Protein AF-A0A0P4W5J4-F1 (afdb_monomer)

Sequence (104 aa):
MSSPRPVFQPVGGGGKGGRPSNGRSPPHDTISPQHEELIRFFNDSWGRVCKEMEMGKQNGHDGRGNVITYYQEKNEHPALQDFKPFDLEAWWGKRIYQNLTQST

Solvent-accessible surface area (backbone atoms only — not comparable to full-atom values): 7271 Å² total; per-residue (Å²): 137,84,80,90,75,90,80,84,78,80,82,86,77,90,74,88,85,83,78,88,81,78,89,71,79,74,76,75,80,72,77,46,75,68,55,50,53,51,52,50,51,51,52,55,53,49,53,50,53,54,50,50,43,52,51,51,66,71,61,66,88,70,90,79,68,95,60,80,81,76,90,74,84,88,62,87,56,79,92,50,79,82,64,73,86,80,60,61,65,63,50,50,52,52,51,52,52,48,60,66,70,69,73,119

Radius of gyration: 24.5 Å; Cα contacts (8 Å, |Δi|>4): 10; chains: 1; bounding box: 39×52×74 Å

InterPro domains:
  IPR029428 Mapk-regulate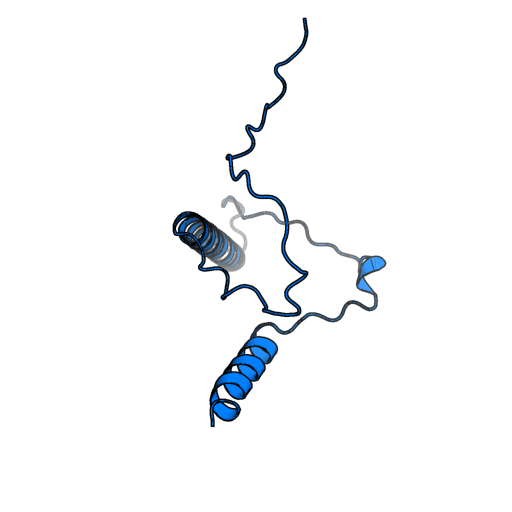d corepressor-interacting protein [PF14799] (1-101)

Foldseek 3Di:
DDDDDDDDDPDDDDDDDDDDDPDDDPDPPDQPPVNVVVVVVVVVVVVVLVVQQVVPVVPPDPPPDPRDDDDDDPDDDPVCPPPDDDDPPVVVVVVVVCVVVVPD

Organism: Scylla olivacea (NCBI:txid85551)

pLDDT: mean 74.37, std 18.06, range [39.22, 97.38]

Mean predicted aligned error: 16.53 Å

Structure (mmCIF, N/CA/C/O backbone):
data_AF-A0A0P4W5J4-F1
#
_entry.id   AF-A0A0P4W5J4-F1
#
loop_
_atom_site.group_PDB
_atom_site.id
_atom_site.type_symbol
_atom_site.label_atom_id
_atom_site.label_alt_id
_atom_site.label_comp_id
_atom_site.label_asym_id
_atom_site.label_entity_id
_atom_site.label_seq_id
_atom_site.pdbx_PDB_ins_code
_atom_site.Cartn_x
_atom_site.Cartn_y
_atom_site.Cartn_z
_atom_site.occupancy
_atom_site.B_iso_or_equiv
_atom_site.auth_seq_id
_atom_site.auth_comp_id
_atom_site.auth_asym_id
_atom_site.auth_atom_id
_atom_site.pdbx_PDB_model_num
ATOM 1 N N . MET A 1 1 ? -25.841 33.838 -14.714 1.00 46.72 1 MET A N 1
ATOM 2 C CA . MET A 1 1 ? -24.382 33.924 -14.944 1.00 46.72 1 MET A CA 1
ATOM 3 C C . MET A 1 1 ? -23.865 32.502 -15.104 1.00 46.72 1 MET A C 1
ATOM 5 O O . MET A 1 1 ? -24.062 31.713 -14.193 1.00 46.72 1 MET A O 1
ATOM 9 N N . SER A 1 2 ? -23.353 32.127 -16.278 1.00 57.06 2 SER A N 1
ATOM 10 C CA . SER A 1 2 ? -22.914 30.754 -16.573 1.00 57.06 2 SER A CA 1
ATOM 11 C C . SER A 1 2 ? -21.447 30.549 -16.194 1.00 57.06 2 SER A C 1
ATOM 13 O O . SER A 1 2 ? -20.592 31.301 -16.656 1.00 57.06 2 SER A O 1
ATOM 15 N N . SER A 1 3 ? -21.164 29.526 -15.386 1.00 60.53 3 SER A N 1
ATOM 16 C CA . SER A 1 3 ? -19.807 29.118 -14.998 1.00 60.53 3 SER A CA 1
ATOM 17 C C . SER A 1 3 ? -18.984 28.627 -16.203 1.00 60.53 3 SER A C 1
ATOM 19 O O . SER A 1 3 ? -19.570 28.118 -17.167 1.00 60.53 3 SER A O 1
ATOM 21 N N . PRO A 1 4 ? -17.642 28.749 -16.180 1.00 62.88 4 PRO A N 1
ATOM 22 C CA . PRO A 1 4 ? -16.814 28.443 -17.338 1.00 62.88 4 PRO A CA 1
ATOM 23 C C . PRO A 1 4 ? -16.760 26.934 -17.580 1.00 62.88 4 PRO A C 1
ATOM 25 O O . PRO A 1 4 ? -16.549 26.148 -16.657 1.00 62.88 4 PRO A O 1
ATOM 28 N N . ARG A 1 5 ? -16.947 26.529 -18.838 1.00 60.19 5 ARG A N 1
ATOM 29 C CA . ARG A 1 5 ? -16.788 25.139 -19.276 1.00 60.19 5 ARG A CA 1
ATOM 30 C C . ARG A 1 5 ? -15.354 24.916 -19.766 1.00 60.19 5 ARG A C 1
ATOM 32 O O . ARG A 1 5 ? -14.870 25.743 -20.538 1.00 60.19 5 ARG A O 1
ATOM 39 N N . PRO A 1 6 ? -14.693 23.810 -19.390 1.00 61.09 6 PRO A N 1
ATOM 40 C CA . PRO A 1 6 ? -13.418 23.438 -19.989 1.00 61.09 6 PRO A CA 1
ATOM 41 C C . PRO A 1 6 ? -13.606 23.149 -21.484 1.00 61.09 6 PRO A C 1
ATOM 43 O O . PRO A 1 6 ? -14.487 22.377 -21.865 1.00 61.09 6 PRO A O 1
ATOM 46 N N . VAL A 1 7 ? -12.781 23.774 -22.323 1.00 64.88 7 VAL A N 1
ATOM 47 C CA . VAL A 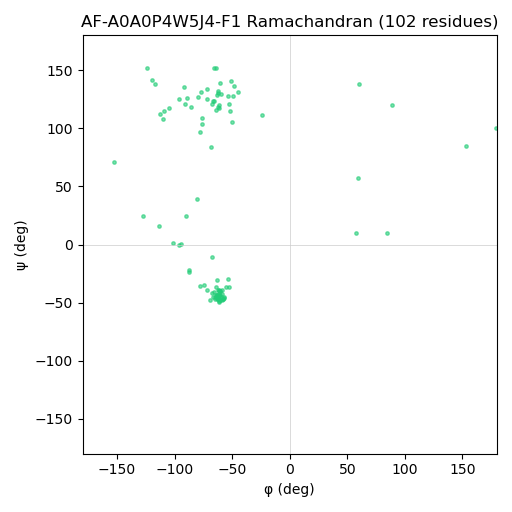1 7 ? -12.730 23.546 -23.772 1.00 64.88 7 VAL A CA 1
ATOM 48 C C . VAL A 1 7 ? -11.433 22.809 -24.072 1.00 64.88 7 VAL A C 1
ATOM 50 O O . VAL A 1 7 ? -10.352 23.358 -23.874 1.00 64.88 7 VAL A O 1
ATOM 53 N N . PHE A 1 8 ? -11.530 21.571 -24.550 1.00 70.06 8 PHE A N 1
ATOM 54 C CA . PHE A 1 8 ? -10.367 20.821 -25.015 1.00 70.06 8 PHE A CA 1
ATOM 55 C C . PHE A 1 8 ? -10.173 21.075 -26.508 1.00 70.06 8 PHE A C 1
ATOM 57 O O . PHE A 1 8 ? -11.070 20.820 -27.313 1.00 70.06 8 PHE A O 1
ATOM 64 N N . GLN A 1 9 ? -9.009 21.608 -26.874 1.00 58.53 9 GLN A N 1
ATOM 65 C CA . GLN A 1 9 ? -8.621 21.782 -28.269 1.00 58.53 9 GLN A CA 1
ATOM 66 C C . GLN A 1 9 ? -8.122 20.439 -28.820 1.00 58.53 9 GLN A C 1
ATOM 68 O O . GLN A 1 9 ? -7.226 19.840 -28.219 1.00 58.53 9 GLN A O 1
ATOM 73 N N . PRO A 1 10 ? -8.663 19.947 -29.947 1.00 54.53 10 PRO A N 1
ATOM 74 C CA . PRO A 1 10 ? -8.101 18.782 -30.607 1.00 54.53 10 PRO A CA 1
ATOM 75 C C . PRO A 1 10 ? -6.728 19.158 -31.169 1.00 54.53 10 PRO A C 1
ATOM 77 O O . PRO A 1 10 ? -6.606 20.074 -31.983 1.00 54.53 10 PRO A O 1
ATOM 80 N N . VAL A 1 11 ? -5.689 18.449 -30.729 1.00 50.88 11 VAL A N 1
ATOM 81 C CA . VAL A 1 11 ? -4.373 18.511 -31.367 1.00 50.88 11 VAL A CA 1
ATOM 82 C C . VAL A 1 11 ? -4.518 18.019 -32.804 1.00 50.88 11 VAL A C 1
ATOM 84 O O . VAL A 1 11 ? -4.952 16.897 -33.065 1.00 50.88 11 VAL A O 1
ATOM 87 N N . GLY A 1 12 ? -4.239 18.920 -33.742 1.00 43.00 12 GLY A N 1
ATOM 88 C CA . GLY A 1 12 ? -4.389 18.682 -35.166 1.00 43.00 12 GLY A CA 1
ATOM 89 C C . GLY A 1 12 ? -3.534 17.513 -35.647 1.00 43.00 12 GLY A C 1
ATOM 90 O O . GLY A 1 12 ? -2.328 17.469 -35.433 1.00 43.00 12 GLY A O 1
ATOM 91 N N . GLY A 1 13 ? -4.183 16.603 -36.363 1.00 41.62 13 GLY A N 1
ATOM 92 C CA . GLY A 1 13 ? -3.561 15.558 -37.161 1.00 41.62 13 GLY A CA 1
ATOM 93 C C . GLY A 1 13 ? -4.511 15.193 -38.291 1.00 41.62 13 GLY A C 1
ATOM 94 O O . GLY A 1 13 ? -5.180 14.166 -38.249 1.00 41.62 13 GLY A O 1
ATOM 95 N N . GLY A 1 14 ? -4.655 16.094 -39.264 1.00 47.34 14 GLY A N 1
ATOM 96 C CA . GLY A 1 14 ? -5.421 15.826 -40.474 1.00 47.34 14 GLY A CA 1
ATOM 97 C C . GLY A 1 14 ? -4.743 14.735 -41.302 1.00 47.34 14 GLY A C 1
ATOM 98 O O . GLY A 1 14 ? -3.587 14.877 -41.684 1.00 47.34 14 GLY A O 1
ATOM 99 N N . GLY A 1 15 ? -5.472 13.662 -41.602 1.00 39.22 15 GLY A N 1
ATOM 100 C CA . GLY A 1 15 ? -5.005 12.609 -42.501 1.00 39.22 15 GLY A CA 1
ATOM 101 C C . GLY A 1 15 ? -6.023 11.485 -42.646 1.00 39.22 15 GLY A C 1
ATOM 102 O O . GLY A 1 15 ? -6.146 10.624 -41.785 1.00 39.22 15 GLY A O 1
ATOM 103 N N . LYS A 1 16 ? -6.781 11.513 -43.743 1.00 48.16 16 LYS A N 1
ATOM 104 C CA . LYS A 1 16 ? -7.731 10.472 -44.147 1.00 48.16 16 LYS A CA 1
ATOM 105 C C . LYS A 1 16 ? -7.016 9.135 -44.409 1.00 48.16 16 LYS A C 1
ATOM 107 O O . LYS A 1 16 ? -6.104 9.096 -45.222 1.00 48.16 16 LYS A O 1
ATOM 112 N N . GLY A 1 17 ? -7.562 8.051 -43.849 1.00 47.28 17 GLY A N 1
ATOM 113 C CA . GLY A 1 17 ? -7.498 6.691 -44.404 1.00 47.28 17 GLY A CA 1
ATOM 114 C C . GLY A 1 17 ? -6.300 5.821 -44.002 1.00 47.28 17 GLY A C 1
ATOM 115 O O . GLY A 1 17 ? -5.168 6.115 -44.357 1.00 47.28 17 GLY A O 1
ATOM 116 N N . GLY A 1 18 ? -6.572 4.671 -43.365 1.00 40.00 18 GLY A N 1
ATOM 117 C CA . GLY A 1 18 ? -5.616 3.554 -43.332 1.00 40.00 18 GLY A CA 1
ATOM 118 C C . GLY A 1 18 ? -5.694 2.591 -42.139 1.00 40.00 18 GLY A C 1
ATOM 119 O O . GLY A 1 18 ? -4.886 2.710 -41.236 1.00 40.00 18 GLY A O 1
ATOM 120 N N . ARG A 1 19 ? -6.584 1.585 -42.239 1.00 49.59 19 ARG A N 1
ATOM 121 C CA . ARG A 1 19 ? -6.563 0.217 -41.639 1.00 49.59 19 ARG A CA 1
ATOM 122 C C . ARG A 1 19 ? -6.523 0.051 -40.096 1.00 49.59 19 ARG A C 1
ATOM 124 O O . ARG A 1 19 ? -5.720 0.681 -39.419 1.00 49.59 19 ARG A O 1
ATOM 131 N N . PRO A 1 20 ? -7.295 -0.903 -39.526 1.00 48.75 20 PRO A N 1
ATOM 132 C CA . PRO A 1 20 ? -7.145 -1.283 -38.127 1.00 48.75 20 PRO A CA 1
ATOM 133 C C . PRO A 1 20 ? -5.902 -2.171 -37.994 1.00 48.75 20 PRO A C 1
ATOM 135 O O . PRO A 1 20 ? -5.875 -3.306 -38.474 1.00 48.75 20 PRO A O 1
ATOM 138 N N . SER A 1 21 ? -4.843 -1.647 -37.378 1.00 45.12 21 SER A N 1
ATOM 139 C CA . SER A 1 21 ? -3.698 -2.464 -36.978 1.00 45.12 21 SER A CA 1
ATOM 140 C C . SER A 1 21 ? -4.077 -3.263 -35.737 1.00 45.12 21 SER A C 1
ATOM 142 O O . SER A 1 21 ? -4.133 -2.741 -34.627 1.00 45.12 21 SER A O 1
ATOM 144 N N . ASN A 1 22 ? -4.331 -4.544 -35.963 1.00 49.44 22 ASN A N 1
ATOM 145 C CA . ASN A 1 22 ? -4.493 -5.582 -34.961 1.00 49.44 22 ASN A CA 1
ATOM 146 C C . ASN A 1 22 ? -3.336 -5.561 -33.933 1.00 49.44 22 ASN A C 1
ATOM 148 O O . ASN A 1 22 ? -2.168 -5.619 -34.313 1.00 49.44 22 ASN A O 1
ATOM 152 N N . GLY A 1 23 ? -3.677 -5.527 -32.642 1.00 51.31 23 GLY A N 1
ATOM 153 C CA . GLY A 1 23 ? -2.955 -6.234 -31.577 1.00 51.31 23 GLY A CA 1
ATOM 154 C C . GLY A 1 23 ? -1.475 -5.920 -31.336 1.00 51.31 23 GLY A C 1
ATOM 155 O O . GLY A 1 23 ? -0.666 -6.842 -31.293 1.00 51.31 23 GLY A O 1
ATOM 156 N N . ARG A 1 24 ? -1.113 -4.661 -31.071 1.00 44.06 24 ARG A N 1
ATOM 157 C CA . ARG A 1 24 ? 0.087 -4.368 -30.270 1.00 44.06 24 ARG A CA 1
ATOM 158 C C . ARG A 1 24 ? -0.356 -3.758 -28.950 1.00 44.06 24 ARG A C 1
ATOM 160 O O . ARG A 1 24 ? -0.895 -2.656 -28.939 1.00 44.06 24 ARG A O 1
ATOM 167 N N . SER A 1 25 ? -0.156 -4.494 -27.857 1.00 49.34 25 SER A N 1
ATOM 168 C CA . SER A 1 25 ? -0.212 -3.935 -26.506 1.00 49.34 25 SER A CA 1
ATOM 169 C C . SER A 1 25 ? 0.637 -2.658 -26.477 1.00 49.34 25 SER A C 1
ATOM 171 O O . SER A 1 25 ? 1.727 -2.675 -27.064 1.00 49.34 25 SER A O 1
ATOM 173 N N . PRO A 1 26 ? 0.167 -1.559 -25.859 1.00 48.81 26 PRO A N 1
ATOM 174 C CA . PRO A 1 26 ? 0.968 -0.350 -25.737 1.00 48.81 26 PRO A CA 1
ATOM 175 C C . PRO A 1 26 ? 2.346 -0.699 -25.154 1.00 48.81 26 PRO A C 1
ATOM 177 O O . PRO A 1 26 ? 2.422 -1.576 -24.283 1.00 48.81 26 PRO A O 1
ATOM 180 N N . PRO A 1 27 ? 3.439 -0.071 -25.629 1.00 53.78 27 PRO A N 1
ATOM 181 C CA . PRO A 1 27 ? 4.717 -0.174 -24.942 1.00 53.78 27 PRO A CA 1
ATOM 182 C C . PRO A 1 27 ? 4.473 0.243 -23.493 1.00 53.78 27 PRO A C 1
ATOM 184 O O . PRO A 1 27 ? 3.834 1.265 -23.271 1.00 53.78 27 PRO A O 1
ATOM 187 N N . HIS A 1 28 ? 4.901 -0.607 -22.555 1.00 55.12 28 HIS A N 1
ATOM 188 C CA . HIS A 1 28 ? 4.813 -0.425 -21.106 1.00 55.12 28 HIS A CA 1
ATOM 189 C C . HIS A 1 28 ? 4.728 1.060 -20.746 1.00 55.12 28 HIS A C 1
ATOM 191 O O . HIS A 1 28 ? 5.705 1.767 -20.991 1.00 55.12 28 HIS A O 1
ATOM 197 N N . ASP A 1 29 ? 3.578 1.520 -20.231 1.00 61.41 29 ASP A N 1
ATOM 198 C CA . ASP A 1 29 ? 3.386 2.918 -19.846 1.00 61.41 29 ASP A CA 1
ATOM 199 C C . ASP A 1 29 ? 4.566 3.313 -18.960 1.00 61.41 29 ASP A C 1
ATOM 201 O O . ASP A 1 29 ? 4.721 2.841 -17.830 1.00 61.41 29 ASP A O 1
ATOM 205 N N . THR A 1 30 ? 5.489 4.093 -19.516 1.00 73.88 30 THR A N 1
ATOM 206 C CA . THR A 1 30 ? 6.614 4.616 -18.758 1.00 73.88 30 THR A CA 1
ATOM 207 C C . THR A 1 30 ? 5.997 5.515 -17.707 1.00 73.88 30 THR A C 1
ATOM 209 O O . THR A 1 30 ? 5.330 6.493 -18.054 1.00 73.88 30 THR A O 1
ATOM 212 N N . ILE A 1 31 ? 6.154 5.143 -16.436 1.00 81.50 31 ILE A N 1
ATOM 213 C CA . ILE A 1 31 ? 5.673 5.941 -15.313 1.00 81.50 31 ILE A CA 1
ATOM 214 C C . ILE A 1 31 ? 6.247 7.346 -15.504 1.00 81.50 31 ILE A C 1
ATOM 216 O O . ILE A 1 31 ? 7.455 7.516 -15.652 1.00 81.50 31 ILE A O 1
ATOM 220 N N . SER A 1 32 ? 5.375 8.350 -15.610 1.00 91.62 32 SER A N 1
ATOM 221 C CA . SER A 1 32 ? 5.832 9.726 -15.779 1.00 91.62 32 SER A CA 1
ATOM 222 C C . SER A 1 32 ? 6.579 10.164 -14.512 1.00 91.62 32 SER A C 1
ATOM 224 O O . SER A 1 32 ? 6.235 9.697 -13.423 1.00 91.62 32 SER A O 1
ATOM 226 N N . PRO A 1 33 ? 7.542 11.099 -14.599 1.00 93.56 33 PRO A N 1
ATOM 227 C CA . PRO A 1 33 ? 8.233 11.606 -13.410 1.00 93.56 33 PRO A CA 1
ATOM 228 C C . PRO A 1 33 ? 7.264 12.110 -12.329 1.00 93.56 33 PRO A C 1
ATOM 230 O O . PRO A 1 33 ? 7.454 11.858 -11.145 1.00 93.56 33 PRO A O 1
ATOM 233 N N . GLN A 1 34 ? 6.157 12.730 -12.748 1.00 94.44 34 GLN A N 1
ATOM 234 C CA . GLN A 1 34 ? 5.089 13.160 -11.848 1.00 94.44 34 GLN A CA 1
ATOM 235 C C . GLN A 1 34 ? 4.419 11.980 -11.127 1.00 94.44 34 GLN A C 1
ATOM 237 O O . GLN A 1 34 ? 4.161 12.051 -9.927 1.00 94.44 34 GLN A O 1
ATOM 242 N N . HIS A 1 35 ? 4.124 10.886 -11.836 1.00 93.56 35 HIS A N 1
ATOM 243 C CA . HIS A 1 35 ? 3.567 9.691 -11.206 1.00 93.56 35 HIS A CA 1
ATOM 244 C C . HIS A 1 35 ? 4.558 9.063 -10.219 1.00 93.56 35 HIS A C 1
ATOM 246 O O . HIS A 1 35 ? 4.133 8.613 -9.159 1.00 93.56 35 HIS A O 1
ATOM 252 N N . GLU A 1 36 ? 5.862 9.076 -10.508 1.00 94.38 36 GLU A N 1
ATOM 253 C CA . GLU A 1 36 ? 6.872 8.601 -9.554 1.00 94.38 36 GLU A CA 1
ATOM 254 C C . GLU A 1 36 ? 6.886 9.420 -8.262 1.00 94.38 36 GLU A C 1
ATOM 256 O O . GLU A 1 36 ? 6.938 8.845 -7.175 1.00 94.38 36 GLU A O 1
ATOM 261 N N . GLU A 1 37 ? 6.815 10.748 -8.359 1.00 96.62 37 GLU A N 1
ATOM 262 C CA . GLU A 1 37 ? 6.752 11.630 -7.188 1.00 96.62 37 GLU A CA 1
ATOM 263 C C . GLU A 1 37 ? 5.517 11.344 -6.333 1.00 96.62 37 GLU A C 1
ATOM 265 O O . GLU A 1 37 ? 5.628 11.234 -5.111 1.00 96.62 37 GLU A O 1
ATOM 270 N N . LEU A 1 38 ? 4.356 11.152 -6.967 1.00 96.56 38 LEU A N 1
ATOM 271 C CA . LEU A 1 38 ? 3.129 10.778 -6.265 1.00 96.56 38 LEU A CA 1
ATOM 272 C C . LEU A 1 38 ? 3.273 9.420 -5.574 1.00 96.56 38 LEU A C 1
ATOM 274 O O . LEU A 1 38 ? 2.937 9.301 -4.398 1.00 96.56 38 LEU A O 1
ATOM 278 N N . ILE A 1 39 ? 3.806 8.411 -6.268 1.00 95.31 39 ILE A N 1
ATOM 279 C CA . ILE A 1 39 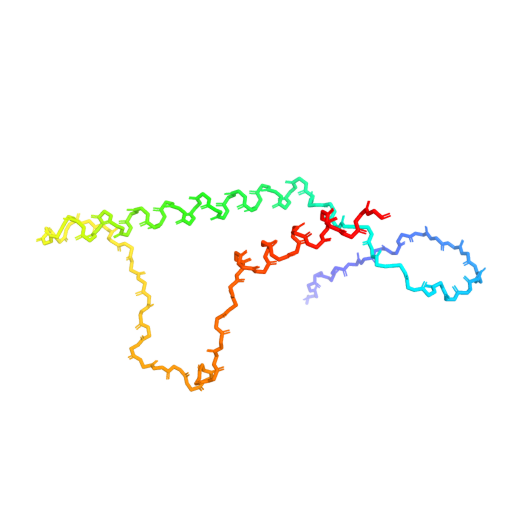? 4.035 7.074 -5.699 1.00 95.31 39 ILE A CA 1
ATOM 280 C C . ILE A 1 39 ? 4.939 7.165 -4.465 1.00 95.31 39 ILE A C 1
ATOM 282 O O . ILE A 1 39 ? 4.605 6.599 -3.423 1.00 95.31 39 ILE A O 1
ATOM 286 N N . ARG A 1 40 ? 6.051 7.905 -4.561 1.00 96.81 40 ARG A N 1
ATOM 287 C CA . ARG A 1 40 ? 6.976 8.122 -3.438 1.00 96.81 40 ARG A CA 1
ATOM 288 C C . ARG A 1 40 ? 6.277 8.834 -2.285 1.00 96.81 40 ARG A C 1
ATOM 290 O O . ARG A 1 40 ? 6.325 8.350 -1.160 1.00 96.81 40 ARG A O 1
ATOM 297 N N . PHE A 1 41 ? 5.558 9.920 -2.569 1.00 97.38 41 PHE A N 1
ATOM 298 C CA . PHE A 1 41 ? 4.815 10.666 -1.557 1.00 97.38 41 PHE A CA 1
ATOM 299 C C . PHE A 1 41 ? 3.808 9.785 -0.810 1.00 97.38 41 PHE A C 1
ATOM 301 O O . PHE A 1 41 ? 3.757 9.832 0.421 1.00 97.38 41 PHE A O 1
ATOM 308 N N . PHE A 1 42 ? 3.029 8.967 -1.525 1.00 96.94 42 PHE A N 1
ATOM 309 C CA . PHE A 1 42 ? 2.064 8.059 -0.905 1.00 96.94 42 PHE A CA 1
ATOM 310 C C . PHE A 1 42 ? 2.753 6.986 -0.064 1.00 96.94 42 PHE A C 1
ATOM 312 O O . PHE A 1 42 ? 2.324 6.744 1.064 1.00 96.94 42 PHE A O 1
ATOM 319 N N . ASN A 1 43 ? 3.822 6.373 -0.579 1.00 95.69 43 ASN A N 1
ATOM 320 C CA . ASN A 1 43 ? 4.569 5.346 0.144 1.00 95.69 43 ASN A CA 1
ATOM 321 C C . ASN A 1 43 ? 5.167 5.898 1.448 1.00 95.69 43 ASN A C 1
ATOM 323 O O . ASN A 1 43 ? 4.930 5.340 2.520 1.00 95.69 43 ASN A O 1
ATOM 327 N N . ASP A 1 44 ? 5.847 7.041 1.366 1.00 97.06 44 ASP A N 1
ATOM 328 C CA . ASP A 1 44 ? 6.479 7.691 2.513 1.00 97.06 44 ASP A CA 1
ATOM 329 C C . ASP A 1 44 ? 5.444 8.130 3.551 1.00 97.06 44 ASP A C 1
ATOM 331 O O . ASP A 1 44 ? 5.612 7.899 4.752 1.00 97.06 44 ASP A O 1
ATOM 335 N N . SER A 1 45 ? 4.357 8.759 3.095 1.00 95.44 45 SER A N 1
ATOM 336 C CA . SER A 1 45 ? 3.270 9.215 3.967 1.00 95.44 45 SER A CA 1
ATOM 337 C C . SER A 1 45 ? 2.613 8.041 4.686 1.00 95.44 45 SER A C 1
ATOM 339 O O . SER A 1 45 ? 2.399 8.104 5.897 1.00 95.44 45 SER A O 1
ATOM 341 N N . TRP A 1 46 ? 2.353 6.944 3.972 1.00 93.56 46 TRP A N 1
ATOM 342 C CA . TRP A 1 46 ? 1.780 5.741 4.566 1.00 93.56 46 TRP A CA 1
ATOM 343 C C . TRP A 1 46 ? 2.736 5.077 5.563 1.00 93.56 46 TRP A C 1
ATOM 345 O O . TRP A 1 46 ? 2.319 4.687 6.652 1.00 93.56 46 TRP A O 1
ATOM 355 N N . GLY A 1 47 ? 4.035 5.022 5.251 1.00 93.44 47 GLY A N 1
ATOM 356 C CA . GLY A 1 47 ? 5.056 4.507 6.165 1.00 93.44 47 GLY A CA 1
ATOM 357 C C . GLY A 1 47 ? 5.114 5.274 7.491 1.00 93.44 47 GLY A C 1
ATOM 358 O O . GLY A 1 47 ? 5.240 4.662 8.555 1.00 93.44 47 GLY A O 1
ATOM 359 N N . ARG A 1 48 ? 4.956 6.606 7.451 1.00 91.38 48 ARG A N 1
ATOM 360 C CA . ARG A 1 48 ? 4.867 7.447 8.661 1.00 91.38 48 ARG A CA 1
ATOM 361 C C . ARG A 1 48 ? 3.640 7.098 9.501 1.00 91.38 48 ARG A C 1
ATOM 363 O O . ARG A 1 48 ? 3.792 6.866 10.697 1.00 91.38 48 ARG A O 1
ATOM 370 N N . VAL A 1 49 ? 2.469 6.969 8.872 1.00 89.00 49 VAL A N 1
ATOM 371 C CA . VAL A 1 49 ? 1.219 6.571 9.548 1.00 89.00 49 VAL A CA 1
ATOM 372 C C . VAL A 1 49 ? 1.370 5.203 10.219 1.00 89.00 49 VAL A C 1
ATOM 374 O O . VAL A 1 49 ? 1.064 5.058 11.402 1.00 89.00 49 VAL A O 1
ATOM 377 N N . CYS A 1 50 ? 1.907 4.206 9.514 1.00 88.12 50 CYS A N 1
ATOM 378 C CA . CYS A 1 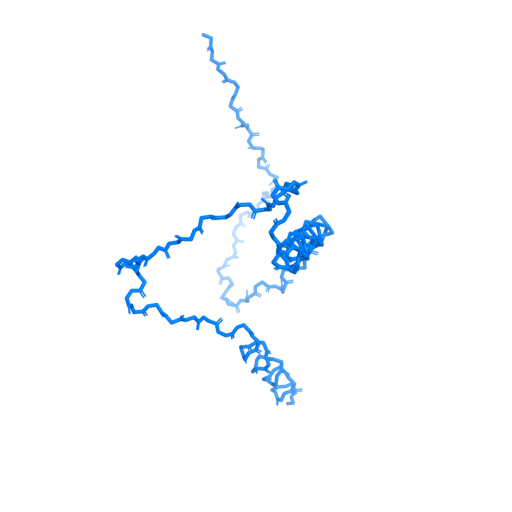50 ? 2.149 2.880 10.086 1.00 88.12 50 CYS A CA 1
ATOM 379 C C . CYS A 1 50 ? 3.078 2.935 11.309 1.00 88.12 50 CYS A C 1
ATOM 381 O O . CYS A 1 50 ? 2.808 2.284 12.319 1.00 88.12 50 CYS A O 1
ATOM 383 N N . LYS A 1 51 ? 4.150 3.735 11.244 1.00 87.94 51 LYS A N 1
ATOM 384 C CA . LYS A 1 51 ? 5.106 3.900 12.346 1.00 87.94 51 LYS A CA 1
ATOM 385 C C . LYS A 1 51 ? 4.480 4.590 13.559 1.00 87.94 51 LYS A C 1
ATOM 387 O O . LYS A 1 51 ? 4.669 4.124 14.678 1.00 87.94 51 LYS A O 1
ATOM 392 N N . GLU A 1 52 ? 3.728 5.666 13.348 1.00 85.31 52 GLU A N 1
ATOM 393 C CA . GLU A 1 52 ? 3.002 6.365 14.415 1.00 85.31 52 GLU A CA 1
ATOM 394 C C . GLU A 1 52 ? 1.949 5.461 15.070 1.00 85.31 52 GLU A C 1
ATOM 396 O O . GLU A 1 52 ? 1.821 5.450 16.295 1.00 85.31 52 GLU A O 1
ATOM 401 N N . MET A 1 53 ? 1.247 4.645 14.276 1.00 82.81 53 MET A N 1
ATOM 402 C CA . MET A 1 53 ? 0.301 3.654 14.790 1.00 82.81 53 MET A CA 1
ATOM 403 C C . MET A 1 53 ? 0.998 2.603 15.665 1.00 82.81 53 MET A C 1
ATOM 405 O O . MET A 1 53 ? 0.484 2.249 16.725 1.00 82.81 53 MET A O 1
ATOM 409 N N . GLU A 1 54 ? 2.162 2.109 15.246 1.00 83.31 54 GLU A N 1
ATOM 410 C CA . GLU A 1 54 ? 2.934 1.127 16.011 1.00 83.31 54 GLU A CA 1
ATOM 411 C C . GLU A 1 54 ? 3.484 1.724 17.318 1.00 83.31 54 GLU A C 1
ATOM 413 O O . GLU A 1 54 ? 3.353 1.125 18.385 1.00 83.31 54 GLU A O 1
ATOM 418 N N . MET A 1 55 ? 3.993 2.958 17.271 1.00 81.19 55 MET A N 1
ATOM 419 C CA . MET A 1 55 ? 4.419 3.702 18.463 1.00 81.19 55 MET A CA 1
ATOM 420 C C . MET A 1 55 ? 3.263 3.948 19.440 1.00 81.19 55 MET A C 1
ATOM 422 O O . MET A 1 55 ? 3.435 3.806 20.650 1.00 81.19 55 MET A O 1
ATOM 426 N N . GLY A 1 56 ? 2.072 4.272 18.927 1.00 74.44 56 GLY A N 1
ATOM 427 C CA . GLY A 1 56 ? 0.867 4.461 19.738 1.00 74.44 56 GLY A CA 1
ATOM 428 C C . GLY A 1 56 ? 0.412 3.192 20.466 1.00 74.44 56 GLY A C 1
ATOM 429 O O . GLY A 1 56 ? -0.124 3.287 21.568 1.00 74.44 56 GLY A O 1
ATOM 430 N N . LYS A 1 57 ? 0.661 2.005 19.894 1.00 72.25 57 LYS A N 1
ATOM 431 C CA . LYS A 1 57 ? 0.397 0.712 20.554 1.00 72.25 57 LYS A CA 1
ATOM 432 C C . LYS A 1 57 ? 1.417 0.395 21.650 1.00 72.25 57 LYS A C 1
ATOM 434 O O . LYS A 1 57 ? 1.051 -0.211 22.654 1.00 72.25 57 LYS A O 1
ATOM 439 N N . GLN A 1 58 ? 2.677 0.795 21.463 1.00 67.69 58 GLN A N 1
ATOM 440 C CA . GLN A 1 58 ? 3.771 0.534 22.407 1.00 67.69 58 GLN A CA 1
ATOM 441 C C . GLN A 1 58 ? 3.748 1.478 23.620 1.00 67.69 58 GLN A C 1
ATOM 443 O O . GLN A 1 58 ? 4.007 1.036 24.738 1.00 67.69 58 GLN A O 1
ATOM 448 N N . ASN A 1 59 ? 3.358 2.744 23.439 1.00 61.97 59 ASN A N 1
ATOM 449 C CA . ASN A 1 59 ? 3.231 3.743 24.513 1.00 61.97 59 ASN A CA 1
ATOM 450 C C . ASN A 1 59 ? 1.921 3.610 25.315 1.00 61.97 59 ASN A C 1
ATOM 452 O O . ASN A 1 59 ? 1.285 4.605 25.674 1.00 61.97 59 ASN A O 1
ATOM 456 N N . GLY A 1 60 ? 1.498 2.372 25.573 1.00 58.03 60 GLY A N 1
ATOM 457 C CA . GLY A 1 60 ? 0.255 2.061 26.259 1.00 58.03 60 GLY A CA 1
ATOM 458 C C . GLY A 1 60 ? 0.027 2.921 27.506 1.00 58.03 60 GLY A C 1
ATOM 459 O O . GLY A 1 60 ? 0.872 3.008 28.390 1.00 58.03 60 GLY A O 1
ATOM 460 N N . HIS A 1 61 ? -1.183 3.480 27.585 1.00 54.12 61 HIS A N 1
ATOM 461 C CA . HIS A 1 61 ? -1.834 3.911 28.823 1.00 54.12 61 HIS A CA 1
ATOM 462 C C . HIS A 1 61 ? -1.520 5.304 29.412 1.00 54.12 61 HIS A C 1
ATOM 464 O O . HIS A 1 61 ? -2.026 5.602 30.491 1.00 54.12 61 HIS A O 1
ATOM 470 N N . ASP A 1 62 ? -0.816 6.203 28.713 1.00 53.47 62 ASP A N 1
ATOM 471 C CA . ASP A 1 62 ? -0.644 7.590 29.206 1.00 53.47 62 ASP A CA 1
ATOM 472 C C . ASP A 1 62 ? -1.629 8.620 28.628 1.00 53.47 62 ASP A C 1
ATOM 474 O O . ASP A 1 62 ? -1.585 9.795 28.999 1.00 53.47 62 ASP A O 1
ATOM 478 N N . GLY A 1 63 ? -2.546 8.201 27.744 1.00 53.62 63 GLY A N 1
ATOM 479 C CA . GLY A 1 63 ? -3.714 8.989 27.310 1.00 53.62 63 GLY A CA 1
ATOM 480 C C . GLY A 1 63 ? -3.417 10.366 26.691 1.00 53.62 63 GLY A C 1
ATOM 481 O O . GLY A 1 63 ? -4.336 11.156 26.499 1.00 53.62 63 GLY A O 1
ATOM 482 N N . ARG A 1 64 ? -2.146 10.679 26.408 1.00 54.66 64 ARG A N 1
ATOM 483 C CA . ARG A 1 64 ? -1.658 12.031 26.081 1.00 54.66 64 ARG A CA 1
ATOM 484 C C . ARG A 1 64 ? -0.857 12.108 24.778 1.00 54.66 64 ARG A C 1
ATOM 486 O O . ARG A 1 64 ? -0.057 13.018 24.595 1.00 54.66 64 ARG A O 1
ATOM 493 N N . GLY A 1 65 ? -1.085 11.173 23.860 1.00 55.97 65 GLY A N 1
ATOM 494 C CA . GLY A 1 65 ? -0.574 11.240 22.491 1.00 55.97 65 GLY A CA 1
ATOM 495 C C . GLY A 1 65 ? -1.731 11.309 21.506 1.00 55.97 65 GLY A C 1
ATOM 496 O O . GLY A 1 65 ? -2.723 10.609 21.681 1.00 55.97 65 GLY A O 1
ATOM 497 N N . ASN A 1 66 ? -1.617 12.147 20.479 1.00 59.81 66 ASN A N 1
ATOM 498 C CA . ASN A 1 66 ? -2.563 12.198 19.367 1.00 59.81 66 ASN A CA 1
ATOM 499 C C . ASN A 1 66 ? -2.409 10.892 18.558 1.00 59.81 66 ASN A C 1
ATOM 501 O O . ASN A 1 66 ? -1.603 10.820 17.636 1.00 59.81 66 ASN A O 1
ATOM 505 N N . VAL A 1 67 ? -3.074 9.813 18.981 1.00 68.75 67 VAL A N 1
ATOM 506 C CA . VAL A 1 67 ? -2.962 8.498 18.334 1.00 68.75 67 VAL A CA 1
ATOM 507 C C . VAL A 1 67 ? -3.785 8.516 17.050 1.00 68.75 67 VAL A C 1
ATOM 509 O O . VAL A 1 67 ? -4.952 8.916 17.058 1.00 68.75 67 VAL A O 1
ATOM 512 N N . ILE A 1 68 ? -3.185 8.065 15.946 1.00 73.25 68 ILE A N 1
ATO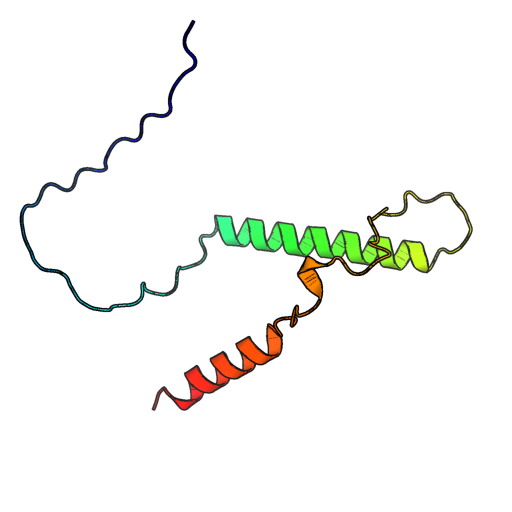M 513 C CA . ILE A 1 68 ? -3.891 7.865 14.677 1.00 73.25 68 ILE A CA 1
ATOM 514 C C . ILE A 1 68 ? -5.133 7.007 14.935 1.00 73.25 68 ILE A C 1
ATOM 516 O O . ILE A 1 68 ? -5.037 5.841 15.318 1.00 73.25 68 ILE A O 1
ATOM 520 N N . THR A 1 69 ? -6.306 7.603 14.732 1.00 75.38 69 THR A N 1
ATOM 521 C CA . THR A 1 69 ? -7.597 6.930 14.878 1.00 75.38 69 THR A CA 1
ATOM 522 C C . THR A 1 69 ? -8.045 6.449 13.508 1.00 75.38 69 THR A C 1
ATOM 524 O O . THR A 1 69 ? -8.134 7.243 12.573 1.00 75.38 69 THR A O 1
ATOM 527 N N . TYR A 1 70 ? -8.331 5.156 13.378 1.00 76.75 70 TYR A N 1
ATOM 528 C CA . TYR A 1 70 ? -8.841 4.565 12.145 1.00 76.75 70 TYR A CA 1
ATOM 529 C C . TYR A 1 70 ? -10.158 3.841 12.403 1.00 76.75 70 TYR A C 1
ATOM 531 O O . TYR A 1 70 ? -10.433 3.364 13.505 1.00 76.75 70 TYR A O 1
ATOM 539 N N . TYR A 1 71 ? -10.986 3.783 11.366 1.00 83.19 71 TYR A N 1
ATOM 540 C CA . TYR A 1 71 ? -12.211 3.006 11.397 1.00 83.19 71 TYR A CA 1
ATOM 541 C C . TYR A 1 71 ? -11.868 1.516 11.342 1.00 83.19 71 TYR A C 1
ATOM 543 O O . TYR A 1 71 ? -11.178 1.067 10.427 1.00 83.19 71 TYR A O 1
ATOM 551 N N . GLN A 1 72 ? -12.363 0.759 12.317 1.00 81.75 72 GLN A N 1
ATOM 552 C CA . GLN A 1 72 ? -12.288 -0.693 12.320 1.00 81.75 72 GLN A CA 1
ATOM 553 C C . GLN A 1 72 ? -13.694 -1.248 12.104 1.00 81.75 72 GLN A C 1
ATOM 555 O O . GLN A 1 72 ? -14.549 -1.164 12.990 1.00 81.75 72 GLN A O 1
ATOM 560 N N . GLU A 1 73 ? -13.925 -1.802 10.915 1.00 81.12 73 GLU A N 1
ATOM 561 C CA . GLU A 1 73 ? -15.139 -2.553 10.611 1.00 81.12 73 GLU A CA 1
ATOM 562 C C . GLU A 1 73 ? -15.202 -3.767 11.553 1.00 81.12 73 GLU A C 1
ATOM 564 O O . GLU A 1 73 ? -14.280 -4.583 11.599 1.00 81.12 73 GLU A O 1
ATOM 569 N N . LYS A 1 74 ? -16.261 -3.856 12.365 1.00 80.12 74 LYS A N 1
ATOM 570 C CA . LYS A 1 74 ? -16.421 -4.930 13.364 1.00 80.12 74 LYS A CA 1
ATOM 571 C C . LYS A 1 74 ? -17.098 -6.175 12.801 1.00 80.12 74 LYS A C 1
ATOM 573 O O . LYS A 1 74 ? -16.944 -7.250 13.367 1.00 80.12 74 LYS A O 1
ATOM 578 N N . ASN A 1 75 ? -17.862 -6.004 11.727 1.00 82.44 75 ASN A N 1
ATOM 579 C CA . ASN A 1 75 ? -18.628 -7.059 11.086 1.00 82.44 75 ASN A CA 1
ATOM 580 C C . ASN A 1 75 ? -18.134 -7.207 9.653 1.00 82.44 75 ASN A C 1
ATOM 582 O O . ASN A 1 75 ? -17.853 -6.213 8.993 1.00 82.44 75 ASN A O 1
ATOM 586 N N . GLU A 1 76 ? -18.053 -8.433 9.156 1.00 78.06 76 GLU A N 1
ATOM 587 C CA . GLU A 1 76 ? -17.698 -8.661 7.760 1.00 78.06 76 GLU A CA 1
ATOM 588 C C . GLU A 1 76 ? -18.761 -8.024 6.857 1.00 78.06 76 GLU A C 1
ATOM 590 O O . GLU A 1 76 ? -19.948 -8.357 6.927 1.00 78.06 76 GLU A O 1
ATOM 595 N N . HIS A 1 77 ? -18.346 -7.057 6.035 1.00 80.88 77 HIS A N 1
ATOM 596 C CA . HIS A 1 77 ? -19.255 -6.401 5.106 1.00 80.88 77 HIS A CA 1
ATOM 597 C C . HIS A 1 77 ? -19.792 -7.454 4.120 1.00 80.88 77 HIS A C 1
ATOM 599 O O . HIS A 1 77 ? -18.980 -8.163 3.523 1.00 80.88 77 HIS A O 1
ATOM 605 N N . PRO A 1 78 ? -21.113 -7.557 3.872 1.00 86.06 78 PRO A N 1
ATOM 606 C CA . PRO A 1 78 ? -21.683 -8.624 3.039 1.00 86.06 78 PRO A CA 1
ATOM 607 C C . PRO A 1 78 ? -21.052 -8.744 1.643 1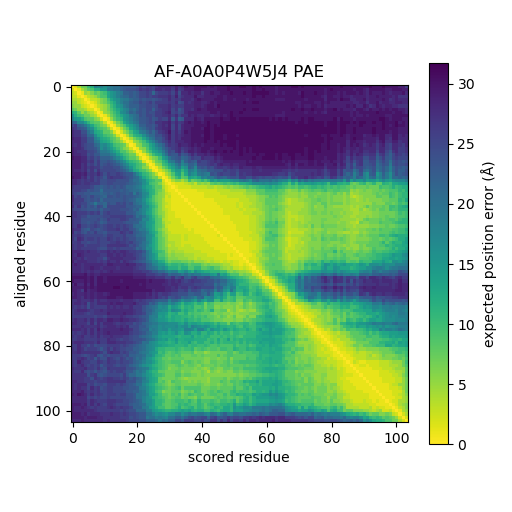.00 86.06 78 PRO A C 1
ATOM 609 O O . PRO A 1 78 ? -20.945 -9.834 1.095 1.00 86.06 78 PRO A O 1
ATOM 612 N N . ALA A 1 79 ? -20.571 -7.629 1.081 1.00 85.12 79 ALA A N 1
ATOM 613 C CA . ALA A 1 79 ? -19.869 -7.614 -0.207 1.00 85.12 79 ALA A CA 1
ATOM 614 C C . ALA A 1 79 ? -18.490 -8.312 -0.205 1.00 85.12 79 ALA A C 1
ATOM 616 O O . ALA A 1 79 ? -17.913 -8.507 -1.272 1.00 85.12 79 ALA A O 1
ATOM 617 N N . LEU A 1 80 ? -17.947 -8.661 0.964 1.00 84.81 80 LEU A N 1
ATOM 618 C CA . LEU A 1 80 ? -16.643 -9.307 1.126 1.00 84.81 80 LEU A CA 1
ATOM 619 C C . LEU A 1 80 ? -16.739 -10.819 1.383 1.00 84.81 80 LEU A C 1
ATOM 621 O O . LEU A 1 80 ? -15.700 -11.455 1.517 1.00 84.81 80 LEU A O 1
ATOM 625 N N . GLN A 1 81 ? -17.944 -11.404 1.413 1.00 85.25 81 GLN A N 1
ATOM 626 C CA . GLN A 1 81 ? -18.161 -12.807 1.802 1.00 85.25 81 GLN A CA 1
ATOM 627 C C . GLN A 1 81 ? -17.332 -13.816 0.983 1.00 85.25 81 GLN A C 1
ATOM 629 O O . GLN A 1 81 ? -16.817 -14.780 1.538 1.00 85.25 81 GLN A O 1
ATOM 634 N N . ASP A 1 82 ? -17.145 -13.557 -0.313 1.00 88.69 82 ASP A N 1
ATOM 635 C CA . ASP A 1 82 ? -16.339 -14.391 -1.217 1.00 88.69 82 ASP A CA 1
ATOM 636 C C . ASP A 1 82 ? -15.075 -13.671 -1.716 1.00 88.69 82 ASP A C 1
ATOM 638 O O . ASP A 1 82 ? -14.459 -14.071 -2.714 1.00 88.69 82 ASP A O 1
ATOM 642 N N . PHE A 1 83 ? -14.684 -12.575 -1.058 1.00 89.38 83 PHE A N 1
ATOM 643 C CA . PHE A 1 83 ? -13.512 -11.815 -1.465 1.00 89.38 83 PHE A CA 1
ATOM 644 C C . PHE A 1 83 ? -12.245 -12.641 -1.243 1.00 89.38 83 PHE A C 1
ATOM 646 O O . PHE A 1 83 ? -11.930 -13.071 -0.135 1.00 89.38 83 PHE A O 1
ATOM 653 N N . LYS A 1 84 ? -11.480 -12.828 -2.319 1.00 89.38 84 LYS A N 1
ATOM 654 C CA . LYS A 1 84 ? -10.163 -13.457 -2.265 1.00 89.38 84 LYS A CA 1
ATOM 655 C C . LYS A 1 84 ? -9.105 -12.369 -2.406 1.00 89.38 84 LYS A C 1
ATOM 657 O O . LYS A 1 84 ? -9.070 -11.724 -3.458 1.00 89.38 84 LYS A O 1
ATOM 662 N N . PRO A 1 85 ? -8.251 -12.154 -1.391 1.00 89.12 85 PRO A N 1
ATOM 663 C CA . PRO A 1 85 ? -7.184 -11.177 -1.500 1.00 89.12 85 PRO A CA 1
ATOM 664 C C . PRO A 1 85 ? -6.249 -11.564 -2.644 1.00 89.12 85 PRO A C 1
ATOM 666 O O . PRO A 1 85 ? -5.929 -12.736 -2.852 1.00 89.12 85 PRO A O 1
ATOM 669 N N . PHE A 1 86 ? -5.831 -10.559 -3.405 1.00 92.44 86 PHE A N 1
ATOM 670 C CA . PHE A 1 86 ? -4.860 -10.746 -4.465 1.00 92.44 86 PHE A CA 1
ATOM 671 C C . PHE A 1 86 ? -3.454 -10.662 -3.882 1.00 92.44 86 PHE A C 1
ATOM 673 O O . PHE A 1 86 ? -3.058 -9.625 -3.351 1.00 92.44 86 PHE A O 1
ATOM 680 N N . ASP A 1 87 ? -2.700 -11.750 -4.001 1.00 92.31 87 ASP A N 1
ATOM 681 C CA . ASP A 1 87 ? -1.297 -11.767 -3.612 1.00 92.31 87 ASP A CA 1
ATOM 682 C C . ASP A 1 87 ? -0.451 -11.096 -4.702 1.00 92.31 87 ASP A C 1
ATOM 684 O O . ASP A 1 87 ? -0.102 -11.690 -5.730 1.00 92.31 87 ASP A O 1
ATOM 688 N N . LEU A 1 88 ? -0.157 -9.816 -4.473 1.00 91.44 88 LEU A N 1
ATOM 689 C CA . LEU A 1 88 ? 0.670 -9.012 -5.363 1.00 91.44 88 LEU A CA 1
ATOM 690 C C . LEU A 1 88 ? 2.088 -9.584 -5.490 1.00 91.44 88 LEU A C 1
ATOM 692 O O . LEU A 1 88 ? 2.628 -9.576 -6.596 1.00 91.44 88 LEU A O 1
ATOM 696 N N . GLU A 1 89 ? 2.687 -10.092 -4.410 1.00 90.94 89 GLU A N 1
ATOM 697 C CA . GLU A 1 89 ? 4.063 -10.602 -4.429 1.00 90.94 89 GLU A CA 1
ATOM 698 C C . GLU 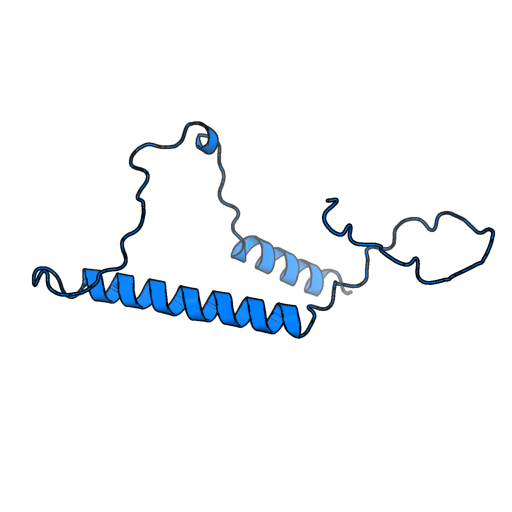A 1 89 ? 4.164 -11.890 -5.240 1.00 90.94 89 GLU A C 1
ATOM 700 O O . GLU A 1 89 ? 5.009 -11.995 -6.135 1.00 90.94 89 GLU A O 1
ATOM 705 N N . ALA A 1 90 ? 3.257 -12.840 -5.001 1.00 92.88 90 ALA A N 1
ATOM 706 C CA . 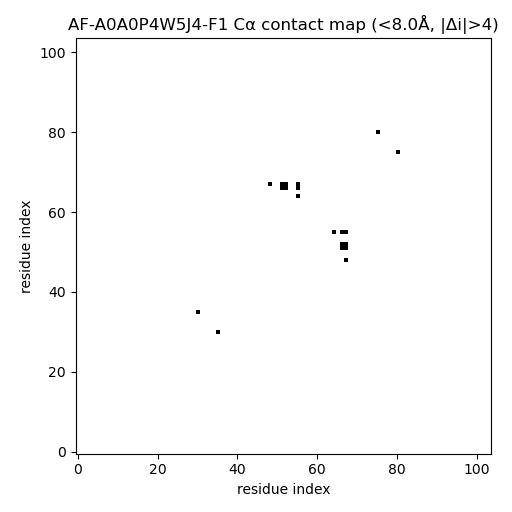ALA A 1 90 ? 3.207 -14.080 -5.769 1.00 92.88 90 ALA A CA 1
ATOM 707 C C . ALA A 1 90 ? 2.953 -13.808 -7.259 1.00 92.88 90 ALA A C 1
ATOM 709 O O . ALA A 1 90 ? 3.571 -14.433 -8.131 1.00 92.88 90 ALA A O 1
ATOM 710 N N . TRP A 1 91 ? 2.073 -12.851 -7.572 1.00 92.75 91 TRP A N 1
ATOM 711 C CA . TRP A 1 91 ? 1.805 -12.463 -8.953 1.00 92.75 91 TRP A CA 1
ATOM 712 C C . TRP A 1 91 ? 3.026 -11.834 -9.633 1.00 92.75 91 TRP A C 1
ATOM 714 O O . TRP A 1 91 ? 3.380 -12.241 -10.746 1.00 92.75 91 TRP A O 1
ATOM 724 N N . TRP A 1 92 ? 3.702 -10.889 -8.971 1.00 90.12 92 TRP A N 1
ATOM 725 C CA . TRP A 1 92 ? 4.922 -10.276 -9.498 1.00 90.12 92 TRP A CA 1
ATOM 726 C C . TRP A 1 92 ? 6.043 -11.301 -9.664 1.00 90.12 92 TRP A C 1
ATOM 728 O O . TRP A 1 92 ? 6.672 -11.335 -10.723 1.00 90.12 92 TRP A O 1
ATOM 738 N N . GLY A 1 93 ? 6.245 -12.186 -8.687 1.00 93.75 93 GLY A N 1
ATOM 739 C CA . GLY A 1 93 ? 7.230 -13.265 -8.766 1.00 93.75 93 GLY A CA 1
ATOM 740 C C . GLY A 1 93 ? 6.986 -14.183 -9.964 1.00 93.75 93 GLY A C 1
ATOM 741 O O . GLY A 1 93 ? 7.898 -14.432 -10.759 1.00 93.75 93 GLY A O 1
ATOM 742 N N . LYS A 1 94 ? 5.732 -14.611 -10.170 1.00 91.19 94 LYS A N 1
ATOM 743 C CA . LYS A 1 94 ? 5.343 -15.414 -11.339 1.00 91.19 94 LYS A CA 1
ATOM 744 C C . LYS A 1 94 ? 5.612 -14.678 -12.651 1.00 91.19 94 LYS A C 1
ATOM 746 O O . LYS A 1 94 ? 6.155 -15.272 -13.581 1.00 91.19 94 LYS A O 1
ATOM 751 N N . ARG A 1 95 ? 5.253 -13.395 -12.733 1.00 89.00 95 ARG A N 1
ATOM 752 C CA . ARG A 1 95 ? 5.450 -12.579 -13.938 1.00 89.00 95 ARG A CA 1
ATOM 753 C C . ARG A 1 95 ? 6.932 -12.389 -14.268 1.00 89.00 95 ARG A C 1
ATOM 755 O O . ARG A 1 95 ? 7.314 -12.528 -15.426 1.00 89.00 95 ARG A O 1
ATOM 762 N N . ILE A 1 96 ? 7.767 -12.107 -13.268 1.00 90.12 96 ILE A N 1
ATOM 763 C CA . ILE A 1 96 ? 9.221 -11.972 -13.444 1.00 90.12 96 ILE A CA 1
ATOM 764 C C . ILE A 1 96 ? 9.807 -13.290 -13.959 1.00 90.12 96 ILE A C 1
ATOM 766 O O . ILE A 1 96 ? 10.518 -13.289 -14.961 1.00 90.12 96 ILE A O 1
ATOM 770 N N . TYR A 1 97 ? 9.453 -14.419 -13.338 1.00 90.44 97 TYR A N 1
ATOM 771 C CA . TYR A 1 97 ?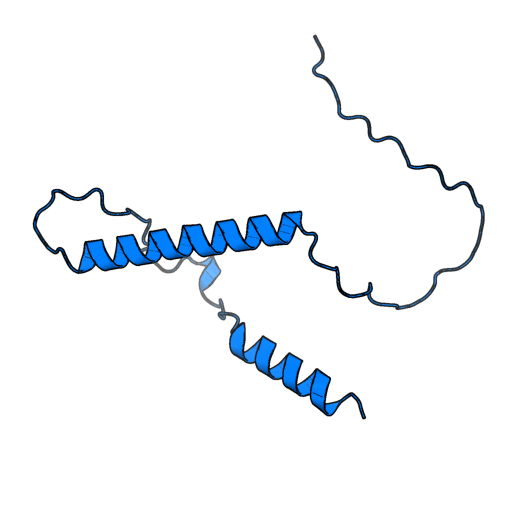 9.902 -15.742 -13.780 1.00 90.44 97 TYR A CA 1
ATOM 772 C C . TYR A 1 97 ? 9.513 -16.040 -15.236 1.00 90.44 97 TYR A C 1
ATOM 774 O O . TYR A 1 97 ? 10.341 -16.501 -16.023 1.00 90.44 97 TYR A O 1
ATOM 782 N N . GLN A 1 98 ? 8.270 -15.741 -15.619 1.00 88.31 98 GLN A N 1
ATOM 783 C CA . GLN A 1 98 ? 7.789 -15.911 -16.992 1.00 88.31 98 GLN A CA 1
ATOM 784 C C . GLN A 1 98 ? 8.574 -15.050 -17.985 1.00 88.31 98 GLN A C 1
ATOM 786 O O . GLN A 1 98 ? 9.009 -15.562 -19.011 1.00 88.31 98 GLN A O 1
ATOM 791 N N . ASN A 1 99 ? 8.818 -13.778 -17.663 1.00 86.06 99 ASN A N 1
ATOM 792 C CA . ASN A 1 99 ? 9.604 -12.888 -18.519 1.00 86.06 99 ASN A CA 1
ATOM 793 C C . ASN A 1 99 ? 11.038 -13.405 -18.727 1.00 86.06 99 ASN A C 1
ATOM 795 O O . ASN A 1 99 ? 11.565 -13.320 -19.834 1.00 86.06 99 ASN A O 1
ATOM 799 N N . LEU A 1 100 ? 11.662 -13.953 -17.678 1.00 88.50 100 LEU A N 1
ATOM 800 C CA . LEU A 1 100 ? 13.028 -14.481 -17.744 1.00 88.50 100 LEU A CA 1
ATOM 801 C C . LEU A 1 100 ? 13.115 -15.791 -18.541 1.00 88.50 100 LEU A C 1
ATOM 803 O O . LEU A 1 100 ? 14.065 -15.986 -19.291 1.00 88.50 100 LEU A O 1
ATOM 807 N N . THR A 1 101 ? 12.133 -16.683 -18.393 1.00 88.88 101 THR A N 1
ATOM 808 C CA . THR A 1 101 ? 12.154 -18.028 -19.003 1.00 88.88 101 THR A CA 1
ATOM 809 C C . THR A 1 101 ? 11.586 -18.089 -20.420 1.00 88.88 101 THR A C 1
ATOM 811 O O . THR A 1 101 ? 11.927 -19.006 -21.157 1.00 88.88 101 THR A O 1
ATOM 814 N N . GLN A 1 102 ? 10.748 -17.129 -20.822 1.00 74.75 102 GLN A N 1
ATOM 815 C CA . GLN A 1 102 ? 10.154 -17.062 -22.168 1.00 74.75 102 GLN A CA 1
ATOM 816 C C . GLN A 1 102 ? 10.950 -16.178 -23.145 1.00 74.75 102 GLN A C 1
ATOM 818 O O . GLN A 1 102 ? 10.545 -16.029 -24.292 1.00 74.75 102 GLN A O 1
ATOM 823 N N . SER A 1 103 ? 12.065 -15.581 -22.707 1.00 59.44 103 SER A N 1
ATOM 824 C CA . SER A 1 103 ? 12.943 -14.745 -23.546 1.00 59.44 103 SER A CA 1
ATOM 825 C C . SER A 1 103 ? 14.059 -15.540 -24.257 1.00 59.44 103 SER A C 1
ATOM 827 O O . SER A 1 103 ? 15.101 -14.972 -24.577 1.00 59.44 103 SER A O 1
ATOM 829 N N . THR A 1 104 ? 13.873 -16.845 -24.485 1.00 48.28 104 THR A N 1
ATOM 830 C CA . THR A 1 104 ? 14.732 -17.696 -25.340 1.00 48.28 104 THR A CA 1
ATOM 831 C C . THR A 1 104 ? 13.904 -18.234 -26.495 1.00 48.28 104 THR A C 1
ATOM 833 O O . THR A 1 104 ? 14.410 -18.203 -27.637 1.00 48.28 104 THR A O 1
#

Secondary structure (DSSP, 8-state):
-PPPPP-PPPPP------------PPS-----HHHHHHHHHHHHHHHHHHHHHHHHHHSTT---S---------S--GGGTT-----HHHHHHHHHHHHHHS--